Protein AF-A0A7Y1YD61-F1 (afdb_monomer_lite)

Secondary structure (DSSP, 8-state):
-HHHHHHHHHHHHHT-TT--EE-SSS-EEEETTEEEEEE-TT--EEE---HHHHHHHHHHHT------TT--

pLDDT: mean 90.91, std 8.94, range [50.69, 97.62]

Foldseek 3Di:
DQVVLVVVVCVVQVVPPQWDWDDDQWTFIDDPPDTAWTQDPVSDIGGDDPPVVVVVCCVVPVDDDDDDVPRD

Sequence (72 aa):
MWKEKLVIYDTLVDKCPRFDRKGKTMPYTSANGYMFSLVNKDGELGFRYGKEVQEKYIAEFNSSIYKSYGAT

Structure (mmCIF, N/CA/C/O backbone):
data_AF-A0A7Y1YD61-F1
#
_entry.id   AF-A0A7Y1YD61-F1
#
loop_
_atom_site.group_PDB
_atom_site.id
_atom_site.type_symbol
_atom_site.label_atom_id
_atom_site.label_alt_id
_atom_site.label_comp_id
_atom_site.label_asym_id
_atom_site.label_entity_id
_atom_site.label_seq_id
_atom_site.pdbx_PDB_ins_code
_atom_site.Cartn_x
_atom_site.Cartn_y
_atom_site.Cartn_z
_atom_site.occupancy
_atom_site.B_iso_or_equiv
_atom_site.auth_seq_id
_atom_site.auth_comp_id
_atom_site.auth_asym_id
_atom_site.auth_atom_id
_atom_site.pdbx_PDB_model_num
ATOM 1 N N . MET A 1 1 ? -16.297 1.910 9.450 1.00 73.25 1 MET A N 1
ATOM 2 C CA . MET A 1 1 ? -15.142 2.542 8.773 1.00 73.25 1 MET A CA 1
ATOM 3 C C . MET A 1 1 ? -13.935 1.624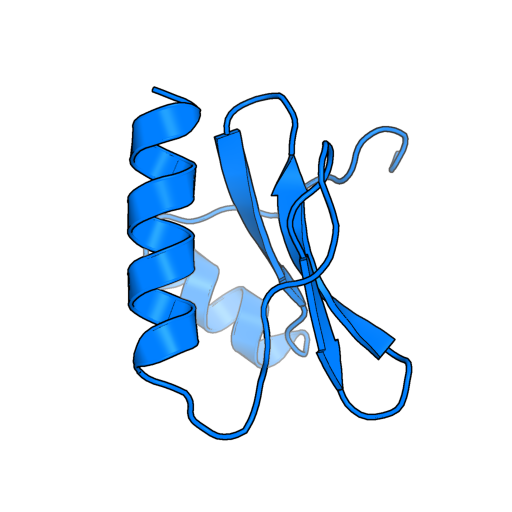 8.593 1.00 73.25 1 MET A C 1
ATOM 5 O O . MET A 1 1 ? -13.800 1.109 7.495 1.00 73.25 1 MET A O 1
ATOM 9 N N . TRP A 1 2 ? -13.082 1.336 9.592 1.00 88.12 2 TRP A N 1
ATOM 10 C CA . TRP A 1 2 ? -11.859 0.526 9.350 1.00 88.12 2 TRP A CA 1
ATOM 11 C C . TRP A 1 2 ? -12.139 -0.860 8.744 1.00 88.12 2 TRP A C 1
ATOM 13 O O . TRP A 1 2 ? -11.534 -1.240 7.747 1.00 88.12 2 TRP A O 1
ATOM 23 N N . LYS A 1 3 ? -13.120 -1.592 9.292 1.00 88.94 3 LYS A N 1
ATOM 24 C CA . LYS A 1 3 ? -13.526 -2.909 8.767 1.00 88.94 3 LYS A CA 1
ATOM 25 C C . LYS A 1 3 ? -14.028 -2.843 7.318 1.00 88.94 3 LYS A C 1
ATOM 27 O O . LYS A 1 3 ? -13.727 -3.733 6.539 1.00 88.94 3 LYS A O 1
ATOM 32 N N . GLU A 1 4 ? -14.749 -1.788 6.943 1.00 91.19 4 GLU A N 1
ATOM 33 C CA . GLU A 1 4 ? -15.227 -1.596 5.562 1.00 91.19 4 GLU A CA 1
ATOM 34 C C . GLU A 1 4 ? -14.056 -1.317 4.615 1.00 91.19 4 GLU A C 1
ATOM 36 O O . GLU A 1 4 ? -14.006 -1.851 3.511 1.00 91.19 4 GLU A O 1
ATOM 41 N N . LYS A 1 5 ? -13.077 -0.521 5.062 1.00 91.19 5 LYS A N 1
ATOM 42 C CA . LYS A 1 5 ? -11.846 -0.254 4.308 1.00 91.19 5 LYS A CA 1
ATOM 43 C C . LYS A 1 5 ? -11.006 -1.518 4.138 1.00 91.19 5 LYS A C 1
ATOM 45 O O . LYS A 1 5 ? -10.466 -1.734 3.058 1.00 91.19 5 LYS A O 1
ATOM 50 N N . LEU A 1 6 ? -10.962 -2.379 5.156 1.00 92.62 6 LEU A N 1
ATOM 51 C CA . LEU A 1 6 ? -10.327 -3.689 5.053 1.00 92.62 6 LEU A CA 1
ATOM 52 C C . LEU A 1 6 ? -11.018 -4.576 4.009 1.00 92.62 6 LEU A C 1
ATOM 54 O O . LEU A 1 6 ? -10.329 -5.137 3.171 1.00 92.62 6 LEU A O 1
ATOM 58 N N . VAL A 1 7 ? -12.353 -4.635 3.989 1.00 94.88 7 VAL A N 1
ATOM 59 C CA . VAL A 1 7 ? -13.094 -5.404 2.971 1.00 94.88 7 VAL A CA 1
ATOM 60 C C . VAL A 1 7 ? -12.812 -4.890 1.556 1.00 94.88 7 VAL A C 1
ATOM 62 O O . VAL A 1 7 ? -12.616 -5.684 0.635 1.00 94.88 7 VAL A O 1
ATOM 65 N N . ILE A 1 8 ? -12.747 -3.565 1.371 1.00 94.44 8 ILE A N 1
ATOM 66 C CA . ILE A 1 8 ? -12.354 -2.966 0.086 1.00 94.44 8 ILE A CA 1
ATOM 67 C C . ILE A 1 8 ? -10.941 -3.415 -0.296 1.00 94.44 8 ILE A C 1
ATOM 69 O O . ILE A 1 8 ? -10.703 -3.789 -1.441 1.00 94.44 8 ILE A O 1
ATOM 73 N N . TYR A 1 9 ? -10.011 -3.397 0.657 1.00 95.44 9 TYR A N 1
ATOM 74 C CA . TYR A 1 9 ? -8.638 -3.816 0.419 1.00 95.44 9 TYR A CA 1
ATOM 75 C C . TYR A 1 9 ? -8.528 -5.306 0.072 1.00 95.44 9 TYR A C 1
ATOM 77 O O . TYR A 1 9 ? -7.881 -5.634 -0.919 1.00 95.44 9 TYR A O 1
ATOM 85 N N . ASP A 1 10 ? -9.212 -6.186 0.806 1.00 95.31 10 ASP A N 1
ATOM 86 C CA . ASP A 1 10 ? -9.290 -7.622 0.506 1.00 95.31 10 ASP A CA 1
ATOM 87 C C . ASP A 1 10 ? -9.810 -7.847 -0.923 1.00 95.31 10 ASP A C 1
ATOM 89 O O . ASP A 1 10 ? -9.160 -8.507 -1.729 1.00 95.31 10 ASP A O 1
ATOM 93 N N . THR A 1 11 ? -10.897 -7.164 -1.297 1.00 96.25 11 THR A N 1
ATOM 94 C CA . THR A 1 11 ? -11.478 -7.244 -2.650 1.00 96.25 11 THR A CA 1
ATOM 95 C C . THR A 1 11 ? -10.501 -6.793 -3.747 1.00 96.25 11 THR A C 1
ATOM 97 O O . THR A 1 11 ? -10.554 -7.284 -4.874 1.00 96.25 11 THR A O 1
ATOM 100 N N . LEU A 1 12 ? -9.618 -5.827 -3.463 1.00 94.88 12 LEU A N 1
ATOM 101 C CA . LEU A 1 12 ? -8.590 -5.382 -4.411 1.00 94.88 12 LEU A CA 1
ATOM 102 C C . LEU A 1 12 ? -7.471 -6.416 -4.560 1.00 94.88 12 LEU A C 1
ATOM 104 O O . LEU A 1 12 ? -7.002 -6.649 -5.676 1.00 94.88 12 LEU A O 1
ATOM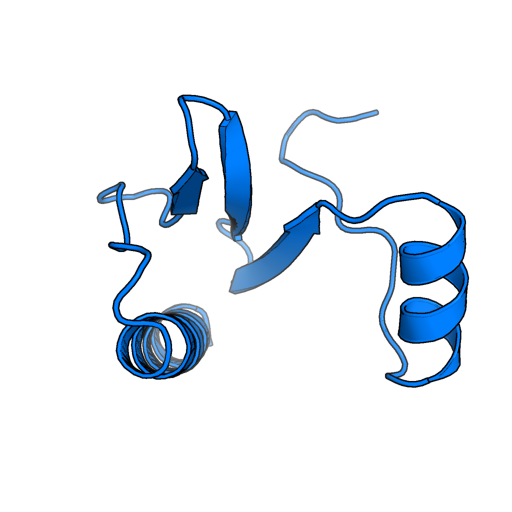 108 N N . VAL A 1 13 ? -7.054 -7.029 -3.452 1.00 95.69 13 VAL A N 1
ATOM 109 C CA . VAL A 1 13 ? -6.016 -8.065 -3.449 1.00 95.69 13 VAL A CA 1
ATOM 110 C C . VAL A 1 13 ? -6.512 -9.324 -4.156 1.00 95.69 13 VAL A C 1
ATOM 112 O O . VAL A 1 13 ? -5.792 -9.847 -5.000 1.00 95.69 13 VAL A O 1
ATOM 115 N N . ASP A 1 14 ? -7.763 -9.730 -3.934 1.00 96.44 14 ASP A N 1
ATOM 116 C CA . ASP A 1 14 ? -8.373 -10.905 -4.574 1.00 96.44 14 ASP A CA 1
ATOM 117 C C . ASP A 1 14 ? -8.431 -10.795 -6.108 1.00 96.44 14 ASP A C 1
ATOM 119 O O . ASP A 1 14 ? -8.404 -11.797 -6.821 1.00 96.44 14 ASP A O 1
ATOM 123 N N . LYS A 1 15 ? -8.456 -9.569 -6.650 1.00 96.69 15 LYS A N 1
ATOM 124 C CA . LYS A 1 15 ? -8.370 -9.318 -8.101 1.00 96.69 15 LYS A CA 1
ATOM 125 C C . LYS A 1 15 ? -6.956 -9.483 -8.666 1.00 96.69 15 LYS A C 1
ATOM 127 O O . LYS A 1 15 ? -6.778 -9.460 -9.884 1.00 96.69 15 LYS A O 1
ATOM 132 N N . CYS A 1 16 ? -5.948 -9.615 -7.810 1.00 94.69 16 CYS A N 1
ATOM 133 C CA . CYS A 1 16 ? -4.539 -9.663 -8.172 1.00 94.69 16 CYS A CA 1
ATOM 134 C C . CYS A 1 16 ? -3.928 -11.014 -7.760 1.00 94.69 16 CYS A C 1
ATOM 136 O O . CYS A 1 16 ? -3.287 -11.084 -6.714 1.00 94.69 16 CYS A O 1
ATOM 138 N N . PRO A 1 17 ? -3.978 -12.065 -8.606 1.00 94.12 17 PRO A N 1
ATOM 139 C CA . PRO A 1 17 ? -3.503 -13.413 -8.245 1.00 94.12 17 PRO A CA 1
ATOM 140 C C . PRO A 1 17 ? -1.997 -13.499 -7.933 1.00 94.12 17 PRO A C 1
ATOM 142 O O . PRO A 1 17 ? -1.490 -14.542 -7.541 1.00 94.12 17 PRO A O 1
ATOM 145 N N . ARG A 1 18 ? -1.255 -12.409 -8.146 1.00 93.75 18 ARG A N 1
ATOM 146 C CA . ARG A 1 18 ? 0.181 -12.297 -7.878 1.00 93.75 18 ARG A CA 1
ATOM 147 C C . ARG A 1 18 ? 0.504 -11.974 -6.420 1.00 93.75 18 ARG A C 1
ATOM 149 O O . ARG A 1 18 ? 1.677 -12.048 -6.056 1.00 93.75 18 ARG A O 1
ATOM 156 N N . PHE A 1 19 ? -0.470 -11.523 -5.630 1.00 93.81 19 PHE A N 1
ATOM 157 C CA . PHE A 1 19 ? -0.220 -10.972 -4.303 1.00 93.81 19 PHE A CA 1
ATOM 158 C C . PHE A 1 19 ? -1.200 -11.521 -3.278 1.00 93.81 19 PHE A C 1
ATOM 160 O O . PHE A 1 19 ? -2.403 -11.501 -3.497 1.00 93.81 19 PHE A O 1
ATOM 167 N N . ASP A 1 20 ? -0.666 -11.884 -2.116 1.00 94.81 20 ASP A N 1
ATOM 168 C CA . ASP A 1 20 ? -1.460 -12.223 -0.941 1.00 94.81 20 ASP A CA 1
ATOM 169 C C . ASP A 1 20 ? -1.434 -11.078 0.070 1.00 94.81 20 ASP A C 1
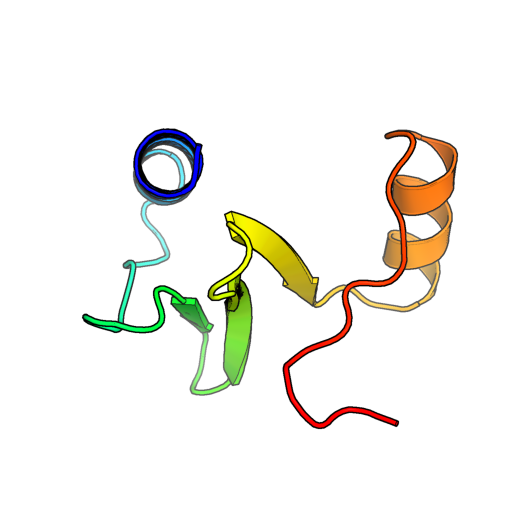ATOM 171 O O . ASP A 1 20 ? -0.388 -10.447 0.303 1.00 94.81 20 ASP A O 1
ATOM 175 N N . ARG A 1 21 ? -2.568 -10.857 0.741 1.00 95.94 21 ARG A N 1
ATOM 176 C CA . ARG A 1 21 ? -2.626 -9.971 1.902 1.00 95.94 21 ARG A CA 1
ATOM 177 C C . ARG A 1 21 ? -1.942 -10.636 3.092 1.00 95.94 21 ARG A C 1
ATOM 179 O O . ARG A 1 21 ? -2.196 -11.786 3.437 1.00 95.94 21 ARG A O 1
ATOM 186 N N . LYS A 1 22 ? -1.102 -9.869 3.773 1.00 95.38 22 LYS A N 1
ATOM 187 C CA . LYS A 1 22 ? -0.329 -10.257 4.954 1.00 95.38 22 LYS A CA 1
ATOM 188 C C . LYS A 1 22 ? -0.703 -9.373 6.141 1.00 95.38 22 LYS A C 1
ATOM 190 O O . LYS A 1 22 ? -1.332 -8.329 5.985 1.00 95.38 22 LYS A O 1
ATOM 195 N N . GLY A 1 23 ? -0.292 -9.791 7.337 1.00 92.44 23 GLY A N 1
ATOM 196 C CA . GLY A 1 23 ? -0.509 -9.047 8.581 1.00 92.44 23 GLY A CA 1
ATOM 197 C C . GLY A 1 23 ? -1.908 -9.233 9.187 1.00 92.44 23 GLY A C 1
ATOM 198 O O . GLY A 1 23 ? -2.919 -9.292 8.488 1.00 92.44 23 GLY A O 1
ATOM 199 N N . LYS A 1 24 ? -1.962 -9.346 10.523 1.00 85.25 24 LYS A N 1
ATOM 200 C CA . LYS A 1 24 ? -3.216 -9.506 11.286 1.00 85.25 24 LYS A CA 1
ATOM 201 C C . LYS A 1 24 ? -3.788 -8.158 11.727 1.00 85.25 24 LYS A C 1
ATOM 203 O O . LYS A 1 24 ? -4.927 -7.842 11.420 1.00 85.25 24 LYS A O 1
ATOM 208 N N . THR A 1 25 ? -2.983 -7.368 12.435 1.00 83.81 25 THR A N 1
ATOM 209 C CA . THR A 1 25 ? -3.366 -6.052 12.978 1.00 83.81 25 THR A CA 1
ATOM 210 C C . THR A 1 25 ? -3.035 -4.897 12.039 1.00 83.81 25 THR A C 1
ATOM 212 O O . THR A 1 25 ? -3.631 -3.831 12.142 1.00 83.81 25 THR A O 1
ATOM 215 N N . MET A 1 26 ? -2.087 -5.112 11.129 1.00 87.44 26 MET A N 1
ATOM 216 C CA . MET A 1 26 ? -1.612 -4.135 10.159 1.00 87.44 26 MET A CA 1
ATOM 217 C C . MET A 1 26 ? -1.602 -4.809 8.782 1.00 87.44 26 MET A C 1
ATOM 219 O O . MET A 1 26 ? -0.611 -5.454 8.447 1.00 87.44 26 MET A O 1
ATOM 223 N N . PRO A 1 27 ? -2.723 -4.790 8.044 1.00 94.69 27 PRO A N 1
ATOM 224 C CA . PRO A 1 27 ? -2.854 -5.498 6.774 1.00 94.69 27 PRO A CA 1
ATOM 225 C C . PRO A 1 27 ? -2.015 -4.852 5.666 1.00 94.69 27 PRO A C 1
ATOM 227 O O . PRO A 1 27 ? -2.112 -3.646 5.456 1.00 94.69 27 PRO A O 1
ATOM 230 N N . TYR A 1 28 ? -1.215 -5.640 4.947 1.00 95.94 28 TYR A N 1
ATOM 231 C CA . TYR A 1 28 ? -0.309 -5.144 3.904 1.00 95.94 28 TYR A CA 1
ATOM 232 C C . TYR A 1 28 ? -0.085 -6.167 2.783 1.00 95.94 28 TYR A C 1
ATOM 234 O O . TYR A 1 28 ? -0.329 -7.357 2.970 1.00 95.94 28 TYR A O 1
ATOM 242 N N . THR A 1 29 ? 0.461 -5.736 1.644 1.00 97.38 29 THR A N 1
ATOM 243 C CA . THR A 1 29 ? 0.986 -6.633 0.598 1.00 97.38 29 THR A CA 1
ATOM 244 C C . THR A 1 29 ? 2.466 -6.373 0.365 1.00 97.38 29 THR A C 1
ATOM 246 O O . THR A 1 29 ? 2.970 -5.254 0.527 1.00 97.38 29 THR A O 1
ATOM 249 N N . SER A 1 30 ? 3.182 -7.423 -0.033 1.00 95.75 30 SER A N 1
ATOM 250 C CA . SER A 1 30 ? 4.586 -7.327 -0.416 1.00 95.75 30 SER A CA 1
ATOM 251 C C . SER A 1 30 ? 4.907 -8.166 -1.642 1.00 95.75 30 SER A C 1
ATOM 253 O O . SER A 1 30 ? 4.304 -9.213 -1.866 1.00 95.75 30 SER A O 1
ATOM 255 N N . ALA A 1 31 ? 5.885 -7.703 -2.414 1.00 94.81 31 ALA A N 1
ATOM 256 C CA . ALA A 1 31 ? 6.441 -8.392 -3.568 1.00 94.81 31 ALA A CA 1
ATOM 257 C C . ALA A 1 31 ? 7.966 -8.380 -3.446 1.00 94.81 31 ALA A C 1
ATOM 259 O O . ALA A 1 31 ? 8.544 -7.351 -3.101 1.00 94.81 31 ALA A O 1
ATOM 260 N N . ASN A 1 32 ? 8.617 -9.520 -3.687 1.00 93.19 32 ASN A N 1
ATOM 261 C CA . ASN A 1 32 ? 10.076 -9.663 -3.576 1.00 93.19 32 ASN A CA 1
ATOM 262 C C . ASN A 1 32 ? 10.647 -9.150 -2.237 1.00 93.19 32 ASN A C 1
ATOM 264 O O . ASN A 1 32 ? 11.698 -8.525 -2.200 1.00 93.19 32 ASN A O 1
ATOM 268 N N . GLY A 1 33 ? 9.920 -9.358 -1.134 1.00 91.19 33 GLY A N 1
ATOM 269 C CA . GLY A 1 33 ? 10.323 -8.891 0.199 1.00 91.19 33 GLY A CA 1
ATOM 270 C C . GLY A 1 33 ? 10.031 -7.414 0.499 1.00 91.19 33 GLY A C 1
ATOM 271 O O . GLY A 1 33 ? 10.136 -7.007 1.652 1.00 91.19 33 GLY A O 1
ATOM 272 N N . TYR A 1 34 ? 9.582 -6.622 -0.478 1.00 93.50 34 TYR A N 1
ATOM 273 C CA . TYR A 1 34 ? 9.281 -5.202 -0.294 1.00 93.50 34 TYR A CA 1
ATOM 274 C C . TYR A 1 34 ? 7.781 -4.961 -0.135 1.00 93.50 34 TYR A C 1
ATOM 276 O O . TYR A 1 34 ? 6.976 -5.343 -0.987 1.00 93.50 34 TYR A O 1
ATOM 284 N N . MET A 1 35 ? 7.396 -4.311 0.964 1.00 93.50 35 MET A N 1
ATOM 285 C CA . MET A 1 35 ? 6.018 -3.880 1.195 1.00 93.50 35 MET A CA 1
ATOM 286 C C . MET A 1 35 ? 5.668 -2.704 0.281 1.00 93.50 35 MET A C 1
ATOM 288 O O . MET A 1 35 ? 6.398 -1.711 0.233 1.00 93.50 35 MET A O 1
ATOM 292 N N . PHE A 1 36 ? 4.535 -2.808 -0.412 1.00 94.88 36 PHE A N 1
ATOM 293 C CA . PHE A 1 36 ? 4.089 -1.782 -1.356 1.00 94.88 36 PHE A CA 1
ATOM 294 C C . PHE A 1 36 ? 2.657 -1.304 -1.124 1.00 94.88 36 PHE A C 1
ATOM 296 O O . PHE A 1 36 ? 2.268 -0.322 -1.742 1.00 94.88 36 PHE A O 1
ATOM 303 N N . SER A 1 37 ? 1.874 -1.936 -0.251 1.00 95.56 37 SER A N 1
ATOM 304 C CA . SER A 1 37 ? 0.595 -1.370 0.185 1.00 95.56 37 SER A CA 1
ATOM 305 C C . SER A 1 37 ? 0.292 -1.715 1.633 1.00 95.56 37 SER A C 1
ATOM 307 O O . SER A 1 37 ? 0.834 -2.693 2.146 1.00 95.56 37 SER A O 1
ATOM 309 N N . LEU A 1 38 ? -0.518 -0.889 2.289 1.00 93.81 38 LEU A N 1
ATOM 310 C CA . LEU A 1 38 ? -0.799 -0.971 3.720 1.00 93.81 38 LEU A CA 1
ATOM 311 C C . LEU A 1 38 ? -2.125 -0.273 4.046 1.00 93.81 38 LEU A C 1
ATOM 313 O O . LEU A 1 38 ? -2.380 0.812 3.528 1.00 93.81 38 LEU A O 1
ATOM 317 N N . VAL A 1 39 ? -2.900 -0.847 4.968 1.00 92.44 39 VAL A N 1
ATOM 318 C CA . VAL A 1 39 ? -3.996 -0.157 5.666 1.00 92.44 39 VAL A CA 1
ATOM 319 C C . VAL A 1 39 ? -3.543 0.218 7.082 1.00 92.44 39 VAL A C 1
ATOM 321 O O . VAL A 1 39 ? -3.192 -0.670 7.865 1.00 92.44 39 VAL A O 1
ATOM 324 N N . ASN A 1 40 ? -3.528 1.511 7.433 1.00 89.06 40 ASN A N 1
ATOM 325 C CA . ASN A 1 40 ? -3.187 1.946 8.799 1.00 89.06 40 ASN A CA 1
ATOM 326 C C . ASN A 1 40 ? -4.355 1.763 9.783 1.00 89.06 40 ASN A C 1
ATOM 328 O O . ASN A 1 40 ? -5.437 1.283 9.445 1.00 89.06 40 ASN A O 1
ATOM 332 N N . LYS A 1 41 ? -4.118 2.142 11.043 1.00 86.75 41 LYS A N 1
ATOM 333 C CA . LYS A 1 41 ? -5.113 2.075 12.124 1.00 86.75 41 LYS A CA 1
ATOM 334 C C . LYS A 1 41 ? -6.303 3.012 11.892 1.00 86.75 41 LYS A C 1
ATOM 336 O O . LYS A 1 41 ? -7.403 2.685 12.327 1.00 86.75 41 LYS A O 1
ATOM 341 N N . ASP A 1 42 ? -6.094 4.106 11.165 1.00 88.31 42 ASP A N 1
ATOM 342 C CA . ASP A 1 42 ? -7.132 5.080 10.816 1.00 88.31 42 ASP A CA 1
ATOM 343 C C . ASP A 1 42 ? -7.991 4.612 9.621 1.00 88.31 42 ASP A C 1
ATOM 345 O O . ASP A 1 42 ? -9.032 5.190 9.316 1.00 88.31 42 ASP A O 1
ATOM 349 N N . GLY A 1 43 ? -7.615 3.494 8.985 1.00 89.00 43 GLY A N 1
ATOM 350 C CA . GLY A 1 43 ? -8.347 2.885 7.871 1.00 89.00 43 GLY A CA 1
ATOM 351 C C . GLY A 1 43 ? -8.004 3.496 6.515 1.00 89.00 43 GLY A C 1
ATOM 352 O O . GLY A 1 43 ? -8.724 3.276 5.539 1.00 89.00 43 GLY A O 1
ATOM 353 N N . GLU A 1 44 ? -6.918 4.256 6.443 1.00 91.31 44 GLU A N 1
ATOM 354 C CA . GLU A 1 44 ? -6.380 4.793 5.203 1.00 91.31 44 GLU A CA 1
ATOM 355 C C . GLU A 1 44 ? -5.590 3.701 4.481 1.00 91.31 44 GLU A C 1
ATOM 357 O O . GLU A 1 44 ? -4.812 2.970 5.097 1.00 91.31 44 GLU A O 1
ATOM 362 N N . LEU A 1 45 ? -5.792 3.595 3.168 1.00 92.75 45 LEU A N 1
ATOM 363 C CA . LEU A 1 45 ? -5.111 2.636 2.305 1.00 92.75 45 LEU A CA 1
ATOM 364 C C . LEU A 1 45 ? -4.050 3.367 1.480 1.00 92.75 45 LEU A C 1
ATOM 366 O O . LEU A 1 45 ? -4.375 4.242 0.678 1.00 92.75 45 LEU A O 1
ATOM 370 N N . GLY A 1 46 ? -2.791 2.987 1.668 1.00 94.06 46 GLY A N 1
ATOM 371 C CA . GLY A 1 46 ? -1.649 3.543 0.953 1.00 94.06 46 GLY A CA 1
ATOM 372 C C . GLY A 1 46 ? -1.028 2.546 -0.017 1.00 94.06 46 GLY A C 1
ATOM 373 O O . GLY A 1 46 ? -0.970 1.348 0.263 1.00 94.06 46 GLY A O 1
ATOM 374 N N . PHE A 1 47 ? -0.493 3.060 -1.124 1.00 94.88 47 PHE A N 1
ATOM 375 C CA . PHE A 1 47 ? 0.304 2.307 -2.091 1.00 94.88 47 PHE A CA 1
ATOM 376 C C . PHE A 1 47 ? 1.620 3.032 -2.373 1.00 94.88 47 PHE A C 1
ATOM 378 O O . PHE A 1 47 ? 1.669 4.258 -2.465 1.00 94.88 47 PHE A O 1
ATOM 385 N N . ARG A 1 48 ? 2.701 2.271 -2.529 1.00 94.25 48 ARG A N 1
ATOM 386 C CA . ARG A 1 48 ? 4.020 2.779 -2.890 1.00 94.25 48 ARG A CA 1
ATOM 387 C C . ARG A 1 48 ? 4.152 2.783 -4.408 1.00 94.25 48 ARG A C 1
ATOM 389 O O . ARG A 1 48 ? 4.224 1.726 -5.028 1.00 94.25 48 ARG A O 1
ATOM 396 N N . TYR A 1 49 ? 4.259 3.977 -4.975 1.00 94.56 49 TYR A N 1
ATOM 397 C CA . TYR A 1 49 ? 4.512 4.195 -6.398 1.00 94.56 49 TYR A CA 1
ATOM 398 C C . TYR A 1 49 ? 5.811 4.976 -6.620 1.00 94.56 49 TYR A C 1
ATOM 400 O O . TYR A 1 49 ? 6.343 5.578 -5.686 1.00 94.56 49 TYR A O 1
ATOM 408 N N . GLY A 1 50 ? 6.317 4.981 -7.856 1.00 95.19 50 GLY A N 1
ATOM 409 C CA . GLY A 1 50 ? 7.352 5.928 -8.282 1.00 95.19 50 GLY A CA 1
ATOM 410 C C . GLY A 1 50 ? 6.805 7.359 -8.335 1.00 95.19 50 GLY A C 1
ATOM 411 O O . GLY A 1 50 ? 5.596 7.546 -8.456 1.00 95.19 50 GLY A O 1
ATOM 412 N N . LYS A 1 51 ? 7.686 8.362 -8.251 1.00 95.50 51 LYS A N 1
ATOM 413 C CA . LYS A 1 51 ? 7.310 9.781 -8.105 1.00 95.50 51 LYS A CA 1
ATOM 414 C C . LYS A 1 51 ? 6.313 10.265 -9.168 1.00 95.50 51 LYS A C 1
ATOM 416 O O . LYS A 1 51 ? 5.277 10.812 -8.818 1.00 95.50 51 LYS A O 1
ATOM 421 N N . GLU A 1 52 ? 6.575 9.973 -10.439 1.00 97.19 52 GLU A N 1
ATOM 422 C CA . GLU A 1 52 ? 5.701 10.374 -11.554 1.00 97.19 52 GLU A CA 1
ATOM 423 C C . GLU A 1 52 ? 4.287 9.781 -11.433 1.00 97.19 52 GLU A C 1
ATOM 425 O O . GLU A 1 52 ? 3.285 10.453 -11.665 1.00 97.19 52 GLU A O 1
ATOM 430 N N . VAL A 1 53 ? 4.191 8.517 -11.008 1.00 97.19 53 VAL A N 1
ATOM 431 C CA . VAL A 1 53 ? 2.906 7.832 -10.815 1.00 97.19 53 VAL A CA 1
ATOM 432 C C . VAL A 1 53 ? 2.173 8.376 -9.587 1.00 97.19 53 VAL A C 1
ATOM 434 O O . VAL A 1 53 ? 0.951 8.498 -9.623 1.00 97.19 53 VAL A O 1
ATOM 437 N N . GLN A 1 54 ? 2.896 8.737 -8.519 1.00 95.69 54 GLN A N 1
ATOM 438 C CA . GLN A 1 54 ? 2.297 9.407 -7.361 1.00 95.69 54 GLN A CA 1
ATOM 439 C C . GLN A 1 54 ? 1.647 10.729 -7.777 1.00 95.69 54 GLN A C 1
ATOM 441 O O . GLN A 1 54 ? 0.473 10.936 -7.488 1.00 95.69 54 GLN A O 1
ATOM 446 N N . GLU A 1 55 ? 2.379 11.592 -8.485 1.00 95.88 55 GLU A N 1
ATOM 447 C CA . GLU A 1 55 ? 1.885 12.899 -8.940 1.00 95.88 55 GLU A CA 1
ATOM 448 C C . GLU A 1 55 ? 0.641 12.751 -9.825 1.00 95.88 55 GLU A C 1
ATOM 450 O O . GLU A 1 55 ? -0.371 13.414 -9.584 1.00 95.88 55 GLU A O 1
ATOM 455 N N . LYS A 1 56 ? 0.673 11.807 -10.777 1.00 97.00 56 LYS A N 1
ATOM 456 C CA . LYS A 1 56 ? -0.479 11.487 -11.627 1.00 97.00 56 LYS A CA 1
ATOM 457 C C . LYS A 1 56 ? -1.709 11.092 -10.801 1.00 97.00 56 LYS A C 1
ATOM 459 O O . LYS A 1 56 ? -2.781 11.655 -10.990 1.00 97.00 56 LYS A O 1
ATOM 464 N N . TYR A 1 57 ? -1.574 10.125 -9.896 1.00 96.81 57 TYR A N 1
ATOM 465 C CA . TYR A 1 57 ? -2.711 9.573 -9.149 1.00 96.81 57 TYR A CA 1
ATOM 466 C C . TYR A 1 57 ? -3.239 10.498 -8.049 1.00 96.81 57 TYR A C 1
ATOM 468 O O . TYR A 1 57 ? -4.430 10.460 -7.736 1.00 96.81 57 TYR A O 1
ATOM 476 N N . ILE A 1 58 ? -2.390 11.356 -7.486 1.00 95.62 58 ILE A N 1
ATOM 477 C CA . ILE A 1 58 ? -2.817 12.423 -6.574 1.00 95.62 58 ILE A CA 1
ATOM 478 C C . ILE A 1 58 ? -3.734 13.401 -7.306 1.00 95.62 58 ILE A C 1
ATOM 480 O O . ILE A 1 58 ? -4.825 13.687 -6.813 1.00 95.62 58 ILE A O 1
ATOM 484 N N . ALA A 1 59 ? -3.340 13.831 -8.507 1.00 96.00 59 ALA A N 1
ATOM 485 C CA . ALA A 1 59 ? -4.152 14.714 -9.337 1.00 96.00 59 ALA A CA 1
ATOM 486 C C . ALA A 1 59 ? -5.445 14.041 -9.839 1.00 96.00 59 ALA A C 1
ATOM 488 O O . ALA A 1 59 ? -6.500 14.668 -9.838 1.00 96.00 59 ALA A O 1
ATOM 489 N N . GLU A 1 60 ? -5.377 12.771 -10.253 1.00 97.62 60 GLU A N 1
ATOM 490 C CA . GLU A 1 60 ? -6.501 12.056 -10.877 1.00 97.62 60 GLU A CA 1
ATOM 491 C C . GLU A 1 60 ? -7.573 11.605 -9.872 1.00 97.62 60 GLU A C 1
ATOM 493 O O . GLU A 1 60 ? -8.766 11.687 -10.160 1.00 97.62 60 GLU A O 1
ATOM 498 N N . PHE A 1 61 ? -7.175 11.135 -8.685 1.00 93.50 61 PHE A N 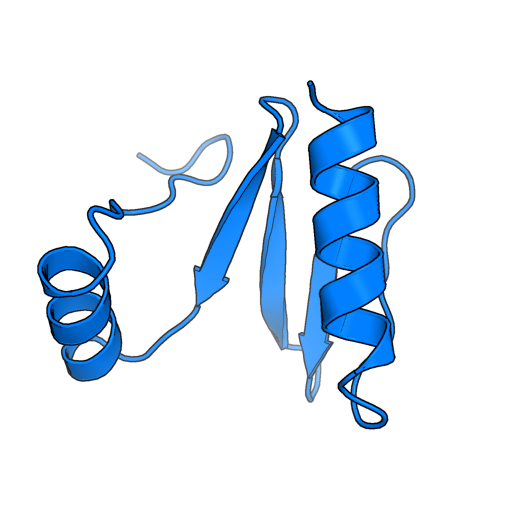1
ATOM 499 C CA . PHE A 1 61 ? -8.083 10.432 -7.768 1.00 93.50 61 PHE A CA 1
ATOM 500 C C . PHE A 1 61 ? -8.451 11.210 -6.503 1.00 93.50 61 PHE A C 1
ATOM 502 O O . PHE 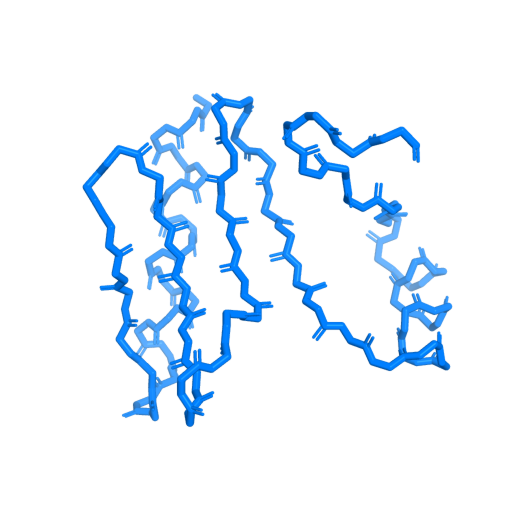A 1 61 ? -8.971 10.607 -5.564 1.00 93.50 61 PHE A O 1
ATOM 509 N N . ASN A 1 62 ? -8.185 12.522 -6.452 1.00 90.56 62 ASN A N 1
ATOM 510 C CA . ASN A 1 62 ? -8.340 13.337 -5.238 1.00 90.56 62 ASN A CA 1
ATOM 511 C C . ASN A 1 62 ? -7.724 12.635 -4.011 1.00 90.56 62 ASN A C 1
ATOM 513 O O . ASN A 1 62 ? -8.347 12.484 -2.957 1.00 90.56 62 ASN A O 1
ATOM 517 N N . SER A 1 63 ? -6.519 12.104 -4.208 1.00 94.00 63 SER A N 1
ATOM 518 C CA . SER A 1 63 ? -5.780 11.374 -3.184 1.00 94.00 63 SER A CA 1
ATOM 519 C C . SER A 1 63 ? -4.668 12.250 -2.613 1.00 94.00 63 SER A C 1
ATOM 521 O O . SER A 1 63 ? -4.461 13.383 -3.045 1.00 94.00 63 SER A O 1
ATOM 523 N N . SER A 1 64 ? -3.968 11.764 -1.594 1.00 93.81 64 SER A N 1
ATOM 524 C CA . SER A 1 64 ? -2.911 12.516 -0.924 1.00 93.81 64 SER A CA 1
ATOM 525 C C . SER A 1 64 ? -1.718 11.623 -0.601 1.00 93.81 64 SER A C 1
ATOM 527 O O . SER A 1 64 ? -1.747 10.403 -0.783 1.00 93.81 64 SER A O 1
ATOM 529 N N . ILE A 1 65 ? -0.638 12.245 -0.127 1.00 91.94 65 ILE A N 1
ATOM 530 C CA . ILE A 1 65 ? 0.522 11.508 0.365 1.00 91.94 65 ILE A CA 1
ATOM 531 C C . ILE A 1 65 ? 0.125 10.747 1.626 1.00 91.94 65 ILE A C 1
ATOM 533 O O . ILE A 1 65 ? -0.165 11.334 2.669 1.00 91.94 65 ILE A O 1
ATOM 537 N N . TYR A 1 66 ? 0.170 9.425 1.521 1.00 90.31 66 TYR A N 1
ATOM 538 C CA . TYR A 1 66 ? -0.055 8.528 2.639 1.00 90.31 66 TYR A CA 1
ATOM 539 C C . TYR A 1 66 ? 1.114 8.592 3.627 1.00 90.31 66 TYR A C 1
ATOM 541 O O . TYR A 1 66 ? 2.263 8.311 3.268 1.00 90.31 66 TYR A O 1
ATOM 549 N N . LYS A 1 67 ? 0.821 8.914 4.889 1.00 81.62 67 LYS A N 1
ATOM 550 C CA . LYS A 1 67 ? 1.808 8.925 5.972 1.00 81.62 67 LYS A CA 1
ATOM 551 C C . LYS A 1 67 ? 1.650 7.673 6.823 1.00 81.62 67 LYS A C 1
ATOM 553 O O . LYS A 1 67 ? 0.643 7.476 7.497 1.00 81.62 67 LYS A O 1
ATOM 558 N N . SER A 1 68 ? 2.668 6.816 6.805 1.00 71.94 68 SER A N 1
ATOM 559 C CA . SER A 1 68 ? 2.730 5.704 7.754 1.00 71.94 68 SER A CA 1
ATOM 560 C C . SER A 1 68 ? 2.948 6.243 9.168 1.00 71.94 68 SER A C 1
ATOM 562 O O . SER A 1 68 ? 3.612 7.261 9.354 1.00 71.94 68 SER A O 1
ATOM 564 N N . TYR A 1 69 ? 2.429 5.537 10.171 1.00 66.50 69 TYR A N 1
ATOM 565 C CA . TYR A 1 69 ? 2.617 5.895 11.576 1.00 66.50 69 TYR A CA 1
ATOM 566 C C . TYR A 1 69 ? 4.113 6.066 11.900 1.00 66.50 69 TYR A C 1
ATOM 568 O O . TYR A 1 69 ? 4.893 5.133 11.704 1.00 66.50 69 TYR A O 1
ATOM 576 N N . GLY A 1 70 ? 4.502 7.259 12.361 1.00 60.47 70 GLY A N 1
ATOM 577 C CA . GLY A 1 70 ? 5.890 7.612 12.683 1.00 60.47 70 GLY A CA 1
ATOM 578 C C . GLY A 1 70 ? 6.734 8.155 11.522 1.00 60.47 70 GLY A C 1
ATOM 579 O O . GLY A 1 70 ? 7.907 8.443 11.733 1.00 60.47 70 GLY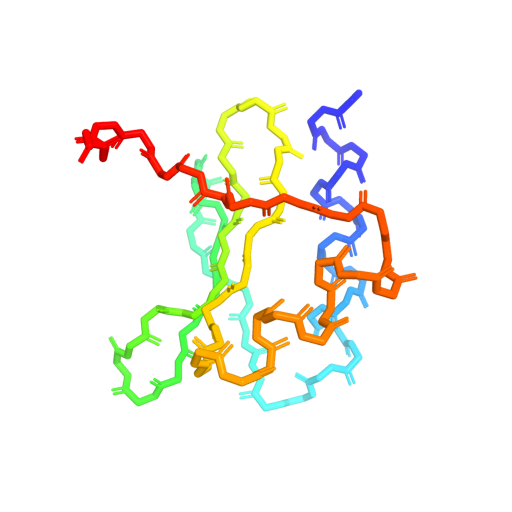 A O 1
ATOM 580 N N . ALA A 1 71 ? 6.175 8.316 10.318 1.00 62.38 71 ALA A N 1
ATOM 581 C CA . ALA A 1 71 ? 6.845 9.019 9.225 1.00 62.38 71 ALA A CA 1
ATOM 582 C C . ALA A 1 71 ? 6.660 10.541 9.389 1.00 62.38 71 ALA A C 1
ATOM 584 O O . ALA A 1 71 ? 5.542 11.044 9.250 1.00 62.38 71 ALA A O 1
ATOM 585 N N . THR A 1 72 ? 7.743 11.249 9.718 1.00 50.69 72 THR A N 1
ATOM 586 C CA . THR A 1 72 ? 7.827 12.723 9.745 1.00 50.69 72 THR A CA 1
ATOM 587 C C . THR A 1 72 ? 8.153 13.287 8.376 1.00 50.69 72 THR A C 1
ATOM 589 O O . THR A 1 72 ? 9.119 12.768 7.772 1.00 50.69 72 THR A O 1
#

Radius of gyration: 12.38 Å; chains: 1; bounding box: 26×28×25 Å